Protein AF-A0A183EPU0-F1 (afdb_monomer_lite)

Radius of gyration: 20.33 Å; chains: 1; bounding box: 57×32×50 Å

Secondary structure (DSSP, 8-state):
--HHHHHHHHHHH-TTPPBPTTT--BGGG---SSTTSPPPPTHHHHHSEEEEEETTT-BEESS-SS-HHHHHHHHHHHEEE-TTSPEEETTT--EE-HHHHHHHHHHHHEEEEEES-TT-SBS----HHHHHHHHSSPPPTT---

pLDDT: mean 71.71, std 14.56, range [41.06, 93.44]

Organism: NCBI:txid637853

Structure (mmCIF, N/CA/C/O backbone):
data_AF-A0A183EPU0-F1
#
_entry.id   AF-A0A183EPU0-F1
#
loop_
_atom_site.group_PDB
_atom_site.id
_atom_site.type_symbol
_atom_site.label_atom_id
_atom_site.label_alt_id
_atom_site.label_comp_id
_atom_site.label_asym_id
_atom_site.label_entity_id
_atom_site.label_seq_id
_atom_site.pdbx_PDB_ins_code
_atom_site.Cartn_x
_atom_site.Cartn_y
_atom_site.Cartn_z
_atom_site.occupancy
_atom_site.B_iso_or_equiv
_atom_site.auth_seq_id
_atom_site.auth_comp_id
_atom_site.auth_asym_id
_atom_site.auth_atom_id
_atom_site.pdbx_PDB_model_num
ATOM 1 N N . MET A 1 1 ? 32.355 0.904 1.011 1.00 55.12 1 MET A N 1
ATOM 2 C CA . MET A 1 1 ? 32.757 0.767 -0.405 1.00 55.12 1 MET A CA 1
ATOM 3 C C . MET A 1 1 ? 31.865 1.698 -1.204 1.00 55.12 1 MET A C 1
ATOM 5 O O . MET A 1 1 ? 30.657 1.617 -1.042 1.00 55.12 1 MET A O 1
ATOM 9 N N . GLU A 1 2 ? 32.440 2.649 -1.933 1.00 70.50 2 GLU A N 1
ATOM 10 C CA . GLU A 1 2 ? 31.696 3.692 -2.651 1.00 70.50 2 GLU A CA 1
ATOM 11 C C . GLU A 1 2 ? 30.831 3.069 -3.765 1.00 70.50 2 GLU A C 1
ATOM 13 O O . GLU A 1 2 ? 31.291 2.154 -4.449 1.00 70.50 2 GLU A O 1
ATOM 18 N N . ALA A 1 3 ? 29.590 3.534 -3.949 1.00 61.56 3 ALA A N 1
ATOM 19 C CA . ALA A 1 3 ? 28.624 2.943 -4.890 1.00 61.56 3 ALA A CA 1
ATOM 20 C C . ALA A 1 3 ? 29.171 2.817 -6.327 1.00 61.56 3 ALA A C 1
ATOM 22 O O . ALA A 1 3 ? 28.891 1.841 -7.020 1.00 61.56 3 ALA A O 1
ATOM 23 N N . ARG A 1 4 ? 30.036 3.753 -6.737 1.00 74.44 4 ARG A N 1
ATOM 24 C CA . ARG A 1 4 ? 30.758 3.721 -8.016 1.00 74.44 4 ARG A CA 1
ATOM 25 C C . ARG A 1 4 ? 31.652 2.486 -8.173 1.00 74.44 4 ARG A C 1
ATOM 27 O O . ARG A 1 4 ? 31.650 1.862 -9.225 1.00 74.44 4 ARG A O 1
ATOM 34 N N . LEU A 1 5 ? 32.398 2.108 -7.134 1.00 78.62 5 LEU A N 1
ATOM 35 C CA . LEU A 1 5 ? 33.331 0.974 -7.193 1.00 78.62 5 LEU A CA 1
ATOM 36 C C . LEU A 1 5 ? 32.597 -0.368 -7.303 1.00 78.62 5 LEU A C 1
ATOM 38 O O . LEU A 1 5 ? 33.083 -1.281 -7.970 1.00 78.62 5 LEU A O 1
ATOM 42 N N . LEU A 1 6 ? 31.429 -0.474 -6.659 1.00 73.50 6 LEU A N 1
ATOM 43 C CA . LEU A 1 6 ? 30.524 -1.619 -6.790 1.00 73.50 6 LEU A CA 1
ATOM 44 C C . LEU A 1 6 ? 29.977 -1.713 -8.217 1.00 73.50 6 LEU A C 1
ATOM 46 O O . LEU A 1 6 ? 30.104 -2.759 -8.845 1.00 73.50 6 LEU A O 1
ATOM 50 N N . HIS A 1 7 ? 29.482 -0.600 -8.752 1.00 78.19 7 HIS A N 1
ATOM 51 C CA . HIS A 1 7 ? 28.992 -0.514 -10.125 1.00 78.19 7 HIS A CA 1
ATOM 52 C C . HIS A 1 7 ? 30.063 -0.898 -11.162 1.00 78.19 7 HIS A C 1
ATOM 54 O O . HIS A 1 7 ? 29.844 -1.752 -12.016 1.00 78.19 7 HIS A O 1
ATOM 60 N N . GLU A 1 8 ? 31.275 -0.348 -11.055 1.00 82.81 8 GLU A N 1
ATOM 61 C CA . GLU A 1 8 ? 32.383 -0.711 -11.948 1.00 82.81 8 GLU A CA 1
ATOM 62 C C . GLU A 1 8 ? 32.777 -2.189 -11.826 1.00 82.81 8 GLU A C 1
ATOM 64 O O . GLU A 1 8 ? 33.188 -2.811 -12.805 1.00 82.81 8 GLU A O 1
ATOM 69 N N . LYS A 1 9 ? 32.677 -2.770 -10.624 1.00 83.75 9 LYS A N 1
ATOM 70 C CA . LYS A 1 9 ? 32.938 -4.198 -10.416 1.00 83.75 9 LYS A CA 1
ATOM 71 C C . LYS A 1 9 ? 31.919 -5.059 -11.166 1.00 83.75 9 LYS A C 1
ATOM 73 O O . LYS A 1 9 ? 32.335 -6.044 -11.768 1.00 83.75 9 LYS A O 1
ATOM 78 N N . GLU A 1 10 ? 30.645 -4.670 -11.176 1.00 80.00 10 GLU A N 1
ATOM 79 C CA . GLU A 1 10 ? 29.583 -5.365 -11.918 1.00 80.00 10 GLU A CA 1
ATOM 80 C C . GLU A 1 10 ? 29.860 -5.363 -13.429 1.00 80.00 10 GLU A C 1
ATOM 82 O O . GLU A 1 10 ? 29.840 -6.423 -14.055 1.00 80.00 10 GLU A O 1
ATOM 87 N N . HIS A 1 11 ? 30.237 -4.215 -14.002 1.00 83.62 11 HIS A N 1
ATOM 88 C CA . HIS A 1 11 ? 30.609 -4.123 -15.421 1.00 83.62 11 HIS A CA 1
ATOM 89 C C . HIS A 1 11 ? 31.883 -4.889 -15.771 1.00 83.62 11 HIS A C 1
ATOM 91 O O . HIS A 1 11 ? 31.983 -5.463 -16.852 1.00 83.62 11 HIS A O 1
ATOM 97 N N . ARG A 1 12 ? 32.857 -4.950 -14.855 1.00 86.94 12 ARG A N 1
ATOM 98 C CA . ARG A 1 12 ? 34.041 -5.801 -15.046 1.00 86.94 12 ARG A CA 1
ATOM 99 C C . ARG A 1 12 ? 33.680 -7.286 -15.072 1.00 86.94 12 ARG A C 1
ATOM 101 O O . ARG A 1 12 ? 34.298 -8.030 -15.823 1.00 86.94 12 ARG A O 1
ATOM 108 N N . SER A 1 13 ? 32.708 -7.719 -14.265 1.00 84.44 13 SER A N 1
ATOM 109 C CA . SER A 1 13 ? 32.243 -9.114 -14.256 1.00 84.44 13 SER A CA 1
ATOM 110 C C . SER A 1 13 ? 31.290 -9.462 -15.402 1.00 84.44 13 SER A C 1
ATOM 112 O O . SER A 1 13 ? 31.203 -10.627 -15.774 1.00 84.44 13 SER A O 1
ATOM 114 N N . ALA A 1 14 ? 30.594 -8.471 -15.963 1.00 80.25 14 ALA A N 1
ATOM 115 C CA . ALA A 1 14 ? 29.654 -8.632 -17.065 1.00 80.25 14 ALA A CA 1
ATOM 116 C C . ALA A 1 14 ? 29.786 -7.440 -18.038 1.00 80.25 14 ALA A C 1
ATOM 118 O O . ALA A 1 14 ? 29.099 -6.433 -17.875 1.00 80.25 14 ALA A O 1
ATOM 119 N N . PRO A 1 15 ? 30.670 -7.521 -19.047 1.00 78.19 15 PRO A N 1
ATOM 120 C CA . PRO A 1 15 ? 30.934 -6.405 -19.962 1.00 78.19 15 PRO A CA 1
ATOM 121 C C . PRO A 1 15 ? 29.718 -5.979 -20.799 1.00 78.19 15 PRO A C 1
ATOM 123 O O . PRO A 1 15 ? 29.559 -4.796 -21.085 1.00 78.19 15 PRO A O 1
ATOM 126 N N . ASP A 1 16 ? 28.827 -6.920 -21.126 1.00 80.69 16 ASP A N 1
ATOM 127 C CA . ASP A 1 16 ? 27.610 -6.675 -21.921 1.00 80.69 16 ASP A CA 1
ATOM 128 C C . ASP A 1 16 ? 26.428 -6.145 -21.087 1.00 80.69 16 ASP A C 1
ATOM 130 O O . ASP A 1 16 ? 25.307 -5.973 -21.576 1.00 80.69 16 ASP A O 1
ATOM 134 N N . LEU A 1 17 ? 26.655 -5.905 -19.795 1.00 75.81 17 LEU A N 1
ATOM 135 C CA . LEU A 1 17 ? 25.647 -5.415 -18.870 1.00 75.81 17 LEU A CA 1
ATOM 136 C C . LEU A 1 17 ? 25.196 -4.009 -19.269 1.00 75.81 17 LEU A C 1
ATOM 138 O O . LEU A 1 17 ? 25.976 -3.059 -19.257 1.00 75.81 17 LEU A O 1
ATOM 142 N N . GLN A 1 18 ? 23.911 -3.854 -19.577 1.00 76.44 18 GLN A N 1
ATOM 143 C CA . GLN A 1 18 ? 23.335 -2.545 -19.869 1.00 76.44 18 GLN A CA 1
ATOM 144 C C . GLN A 1 18 ? 22.922 -1.827 -18.580 1.00 76.44 18 GLN A C 1
ATOM 146 O O . GLN A 1 18 ? 22.224 -2.393 -17.730 1.00 76.44 18 GLN A O 1
ATOM 151 N N . CYS A 1 19 ? 23.304 -0.556 -18.465 1.00 79.31 19 CYS A N 1
ATOM 152 C CA . CYS A 1 19 ? 22.793 0.342 -17.433 1.00 79.31 19 CYS A CA 1
ATOM 153 C C . CYS A 1 19 ? 21.399 0.850 -17.793 1.00 79.31 19 CYS A C 1
ATOM 155 O O . CYS A 1 19 ? 21.067 1.053 -18.963 1.00 79.31 19 CYS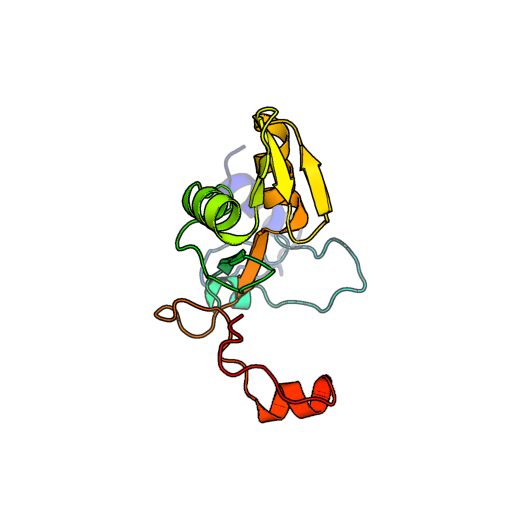 A O 1
ATOM 157 N N . CYS A 1 20 ? 20.600 1.154 -16.777 1.00 75.88 20 CYS A N 1
ATOM 158 C CA . CYS A 1 20 ? 19.437 2.001 -16.960 1.00 75.88 20 CYS A CA 1
ATOM 159 C C . CYS A 1 20 ? 19.883 3.399 -17.405 1.00 75.88 20 CYS A C 1
ATOM 161 O O . CYS A 1 20 ? 20.614 4.077 -16.686 1.00 75.88 20 CYS A O 1
ATOM 163 N N . TYR A 1 21 ? 19.375 3.869 -18.542 1.00 69.44 21 TYR A N 1
ATOM 164 C CA . TYR A 1 21 ? 19.666 5.215 -19.039 1.00 69.44 21 TYR A CA 1
ATOM 165 C C . TYR A 1 21 ? 19.167 6.337 -18.103 1.00 69.44 21 TYR A C 1
ATOM 167 O O . TYR A 1 21 ? 19.687 7.445 -18.133 1.00 69.44 21 TYR A O 1
ATOM 175 N N . ILE A 1 22 ? 18.167 6.059 -17.256 1.00 67.00 22 ILE A N 1
ATOM 176 C CA . ILE A 1 22 ? 17.536 7.062 -16.382 1.00 67.00 22 ILE A CA 1
ATOM 177 C C . ILE A 1 22 ? 18.316 7.261 -15.077 1.00 67.00 22 ILE A C 1
ATOM 179 O O . ILE A 1 22 ? 18.452 8.390 -14.617 1.00 67.00 22 ILE A O 1
ATOM 183 N N . CYS A 1 23 ? 18.817 6.187 -14.460 1.00 72.50 23 CYS A N 1
ATOM 184 C CA . CYS A 1 23 ? 19.441 6.268 -13.132 1.00 72.50 23 CYS A CA 1
ATOM 185 C C . CYS A 1 23 ? 20.831 5.633 -13.028 1.00 72.50 23 CYS A C 1
ATOM 187 O O . CYS A 1 23 ? 21.415 5.633 -11.947 1.00 72.50 23 CYS A O 1
ATOM 189 N N . GLY A 1 24 ? 21.366 5.090 -14.123 1.00 71.88 24 GLY A N 1
ATOM 190 C CA . GLY A 1 24 ? 22.715 4.528 -14.172 1.00 71.88 24 GLY A CA 1
ATOM 191 C C . GLY A 1 24 ? 22.901 3.222 -13.397 1.00 71.88 24 GLY A C 1
ATOM 192 O O . GLY A 1 24 ? 24.005 2.687 -13.390 1.00 71.88 24 GLY A O 1
ATOM 193 N N . THR A 1 25 ? 21.860 2.675 -12.762 1.00 73.75 25 THR A N 1
ATOM 194 C CA . THR A 1 25 ? 21.954 1.371 -12.096 1.00 73.75 25 THR A CA 1
ATOM 195 C C . THR A 1 25 ? 22.017 0.248 -13.122 1.00 73.75 25 THR A C 1
ATOM 197 O O . THR A 1 25 ? 21.438 0.327 -14.211 1.00 73.75 25 THR A O 1
ATOM 200 N N . THR A 1 26 ? 22.721 -0.825 -12.781 1.00 70.94 26 THR A N 1
ATOM 201 C CA . THR A 1 26 ? 22.723 -2.035 -13.601 1.00 70.94 26 THR A CA 1
ATOM 202 C C . THR A 1 26 ? 21.391 -2.769 -13.433 1.00 70.94 26 THR A C 1
ATOM 204 O O . THR A 1 26 ? 20.742 -2.686 -12.384 1.00 70.94 26 THR A O 1
ATOM 207 N N . ARG A 1 27 ? 20.958 -3.502 -14.468 1.00 61.38 27 ARG A N 1
ATOM 208 C CA . ARG A 1 27 ? 19.663 -4.220 -14.482 1.00 61.38 27 ARG A CA 1
ATOM 209 C C . ARG A 1 27 ? 19.468 -5.226 -13.331 1.00 61.38 27 ARG A C 1
ATOM 211 O O . ARG A 1 27 ? 18.343 -5.653 -13.107 1.00 61.38 27 ARG A O 1
ATOM 218 N N . TRP A 1 28 ? 20.524 -5.583 -12.598 1.00 57.41 28 TRP A N 1
ATOM 219 C CA . TRP A 1 28 ? 20.526 -6.648 -11.588 1.00 57.41 28 TRP A CA 1
ATOM 220 C C . TRP A 1 28 ? 20.208 -6.188 -10.165 1.00 57.41 28 TRP A C 1
ATOM 222 O O . TRP A 1 28 ? 20.014 -7.026 -9.291 1.00 57.41 28 TRP A O 1
ATOM 232 N N . TRP A 1 29 ? 20.081 -4.882 -9.918 1.00 53.31 29 TRP A N 1
ATOM 233 C CA . TRP A 1 29 ? 19.722 -4.374 -8.584 1.00 53.31 29 TRP A CA 1
ATOM 234 C C . TRP A 1 29 ? 18.285 -4.706 -8.151 1.00 53.31 29 TRP A C 1
ATOM 236 O O . TRP A 1 29 ? 17.923 -4.485 -6.997 1.00 53.31 29 TRP A O 1
ATOM 246 N N . PHE A 1 30 ? 17.479 -5.262 -9.056 1.00 51.72 30 PHE A N 1
ATOM 247 C CA . PHE A 1 30 ? 16.155 -5.795 -8.766 1.00 51.72 30 PHE A CA 1
ATOM 248 C C . PHE A 1 30 ? 16.058 -7.215 -9.321 1.00 51.72 30 PHE A C 1
ATOM 250 O O . PHE A 1 30 ? 15.549 -7.433 -10.417 1.00 51.72 30 PHE A O 1
ATOM 257 N N . GLN A 1 31 ? 16.562 -8.191 -8.570 1.00 48.50 31 GLN A N 1
ATOM 258 C CA . GLN A 1 31 ? 16.149 -9.575 -8.772 1.00 48.50 31 GLN A CA 1
ATOM 259 C C . GLN A 1 31 ? 14.809 -9.778 -8.069 1.00 48.50 31 GLN A C 1
ATOM 261 O O . GLN A 1 31 ? 14.655 -9.441 -6.892 1.00 48.50 31 GLN A O 1
ATOM 266 N N . ALA A 1 32 ? 13.828 -10.305 -8.801 1.00 45.38 32 ALA A N 1
ATOM 267 C CA . ALA A 1 32 ? 12.628 -10.822 -8.171 1.00 45.38 32 ALA A CA 1
ATOM 268 C C . ALA A 1 32 ? 13.056 -11.928 -7.185 1.00 45.38 32 ALA A C 1
ATOM 270 O O . ALA A 1 32 ? 13.894 -12.756 -7.542 1.00 45.38 32 ALA A O 1
ATOM 271 N N . PRO A 1 33 ? 12.531 -11.954 -5.948 1.00 45.94 33 PRO A N 1
ATOM 272 C CA . PRO A 1 33 ? 12.954 -12.921 -4.932 1.00 45.94 33 PRO A CA 1
ATOM 273 C C . PRO A 1 33 ? 12.600 -14.380 -5.275 1.00 45.94 33 PRO A C 1
ATOM 275 O O . PRO A 1 33 ? 12.994 -15.280 -4.541 1.00 45.94 33 PRO A O 1
ATOM 278 N N . ALA A 1 34 ? 11.864 -14.617 -6.364 1.00 53.59 34 ALA A N 1
ATOM 279 C CA . ALA A 1 34 ? 11.490 -15.934 -6.857 1.00 53.59 34 ALA A CA 1
ATOM 280 C C . ALA A 1 34 ? 11.542 -15.965 -8.393 1.00 53.59 34 ALA A C 1
ATOM 282 O O . ALA A 1 34 ? 11.188 -14.979 -9.044 1.00 53.59 34 ALA A O 1
ATOM 283 N N . GLU A 1 35 ? 11.952 -17.107 -8.949 1.00 54.66 35 GLU A N 1
ATOM 284 C CA . GLU A 1 35 ? 12.071 -17.352 -10.397 1.00 54.66 35 GLU A CA 1
ATOM 285 C C . GLU A 1 35 ? 10.708 -17.356 -11.118 1.00 54.66 35 GLU A C 1
ATOM 287 O O . GLU A 1 35 ? 10.645 -17.091 -12.315 1.00 54.66 35 GLU A O 1
ATOM 292 N N . ASP A 1 36 ? 9.613 -17.554 -10.377 1.00 56.28 36 ASP A N 1
ATOM 293 C CA . ASP A 1 36 ? 8.251 -17.679 -10.919 1.00 56.28 36 ASP A CA 1
ATOM 294 C C . ASP A 1 36 ? 7.493 -16.344 -11.028 1.00 56.28 36 ASP A C 1
ATOM 296 O O . ASP A 1 36 ? 6.307 -16.309 -11.370 1.00 56.28 36 ASP A O 1
ATOM 300 N N . LEU A 1 37 ? 8.136 -15.223 -10.692 1.00 51.03 37 LEU A N 1
ATOM 301 C CA . LEU A 1 37 ? 7.504 -13.908 -10.772 1.00 51.03 37 LEU A CA 1
ATOM 302 C C . LEU A 1 37 ? 7.657 -13.315 -12.180 1.00 51.03 37 LEU A C 1
ATOM 304 O O . LEU A 1 37 ? 8.721 -13.434 -12.790 1.00 51.03 37 LEU A O 1
ATOM 308 N N . PRO A 1 38 ? 6.623 -12.629 -12.706 1.00 54.12 38 PRO A N 1
ATOM 309 C CA . PRO A 1 38 ? 6.715 -11.988 -14.009 1.00 54.12 38 PRO A CA 1
ATOM 310 C C . PRO A 1 38 ? 7.865 -10.978 -14.018 1.00 54.12 38 PRO A C 1
ATOM 312 O O . PRO A 1 38 ? 7.988 -10.149 -13.114 1.00 54.12 38 PRO A O 1
ATOM 315 N N . TYR A 1 39 ? 8.700 -11.043 -15.055 1.00 59.09 39 TYR A N 1
ATOM 316 C CA . TYR A 1 39 ? 9.776 -10.082 -15.269 1.00 59.09 39 TYR A CA 1
ATOM 317 C C . TYR A 1 39 ? 9.205 -8.661 -15.371 1.00 59.09 39 TYR A C 1
ATOM 319 O O . TYR A 1 39 ? 8.387 -8.371 -16.245 1.00 59.09 39 TYR A O 1
ATOM 327 N N . ILE A 1 40 ? 9.649 -7.768 -14.484 1.00 57.03 40 ILE A N 1
ATOM 328 C CA . ILE A 1 40 ? 9.314 -6.342 -14.523 1.00 57.03 40 ILE A CA 1
ATOM 329 C C . ILE A 1 40 ? 10.526 -5.590 -15.069 1.00 57.03 40 ILE A C 1
ATOM 331 O O . ILE A 1 40 ? 11.588 -5.581 -14.446 1.00 57.03 40 ILE A O 1
ATOM 335 N N . ASP A 1 41 ? 10.361 -4.927 -16.216 1.00 65.81 41 ASP A N 1
ATOM 336 C CA . ASP A 1 41 ? 11.408 -4.063 -16.764 1.00 65.81 41 ASP A CA 1
ATOM 337 C C . ASP A 1 41 ? 11.720 -2.910 -15.794 1.00 65.81 41 ASP A C 1
ATOM 339 O O . ASP A 1 41 ? 10.828 -2.217 -15.300 1.00 65.81 41 ASP A O 1
ATOM 343 N N . HIS A 1 42 ? 13.005 -2.682 -15.522 1.00 70.19 42 HIS A N 1
ATOM 344 C CA . HIS A 1 42 ? 13.461 -1.667 -14.572 1.00 70.19 42 HIS A CA 1
ATOM 345 C C . HIS A 1 42 ? 12.984 -0.245 -14.933 1.00 70.19 42 HIS A C 1
ATOM 347 O O . HIS A 1 42 ? 12.767 0.574 -14.038 1.00 70.19 42 HIS A O 1
ATOM 353 N N . SER A 1 43 ? 12.770 0.066 -16.218 1.00 65.12 43 SER A N 1
ATOM 354 C CA . SER A 1 43 ? 12.223 1.363 -16.646 1.00 65.12 43 SER A CA 1
ATOM 355 C C . SER A 1 43 ? 10.843 1.653 -16.051 1.00 65.12 43 SER A C 1
ATOM 357 O O . SER A 1 43 ? 10.513 2.820 -15.833 1.00 65.12 43 SER A O 1
ATOM 359 N N . TYR A 1 44 ? 10.075 0.622 -15.680 1.00 64.50 44 TYR A N 1
ATOM 360 C CA . TYR A 1 44 ? 8.795 0.783 -14.997 1.00 64.50 44 TYR A CA 1
ATOM 361 C C . TYR A 1 44 ? 8.924 1.403 -13.607 1.00 64.50 44 TYR A C 1
ATOM 363 O O . TYR A 1 44 ? 8.025 2.126 -13.193 1.00 64.50 44 TYR A O 1
ATOM 371 N N . ILE A 1 45 ? 10.052 1.229 -12.917 1.00 65.56 45 ILE A N 1
ATOM 372 C CA . ILE A 1 45 ? 10.313 1.902 -11.633 1.00 65.56 45 ILE A CA 1
ATOM 373 C C . ILE A 1 45 ? 10.403 3.425 -11.820 1.00 65.56 45 ILE A C 1
ATOM 375 O O . ILE A 1 45 ? 10.034 4.186 -10.929 1.00 65.56 45 ILE A O 1
ATOM 379 N N . HIS A 1 46 ? 10.870 3.875 -12.988 1.00 65.50 46 HIS A N 1
ATOM 380 C CA . HIS A 1 46 ? 10.969 5.299 -13.324 1.00 65.50 46 HIS A CA 1
ATOM 381 C C . HIS A 1 46 ? 9.682 5.844 -13.937 1.00 65.50 46 HIS A C 1
ATOM 383 O O . HIS A 1 46 ? 9.313 6.993 -13.691 1.00 65.50 46 HIS A O 1
ATOM 389 N N . ALA A 1 47 ? 8.992 5.028 -14.737 1.00 62.81 47 ALA A N 1
ATOM 390 C CA . ALA A 1 47 ? 7.725 5.400 -15.355 1.00 62.81 47 ALA A CA 1
ATOM 391 C C . ALA A 1 47 ? 6.595 5.502 -14.319 1.00 62.81 47 ALA A C 1
ATOM 393 O O . ALA A 1 47 ? 5.731 6.379 -14.415 1.00 62.81 47 ALA A O 1
ATOM 394 N N . PHE A 1 48 ? 6.613 4.634 -13.308 1.00 61.88 48 PHE A N 1
ATOM 395 C CA . PHE A 1 48 ? 5.587 4.564 -12.286 1.00 61.88 48 PHE A CA 1
ATOM 396 C C . PHE A 1 48 ? 6.042 5.202 -10.988 1.00 61.88 48 PHE A C 1
ATOM 398 O O . PHE A 1 48 ? 7.086 4.887 -10.430 1.00 61.88 48 PHE A O 1
ATOM 405 N N . GLN A 1 49 ? 5.201 6.080 -10.453 1.00 63.59 49 GLN A N 1
ATOM 406 C CA . GLN A 1 49 ? 5.412 6.561 -9.103 1.00 63.59 49 GLN A CA 1
ATOM 407 C C . GLN A 1 49 ? 4.812 5.545 -8.128 1.00 63.59 49 GLN A C 1
ATOM 409 O O . GLN A 1 49 ? 3.628 5.206 -8.216 1.00 63.59 49 GLN A O 1
ATOM 414 N N . LEU A 1 50 ? 5.659 5.048 -7.229 1.00 67.88 50 LEU A N 1
ATOM 415 C CA . LEU A 1 50 ? 5.262 4.179 -6.130 1.00 67.88 50 LEU A CA 1
ATOM 416 C C . LEU A 1 50 ? 4.635 5.021 -5.020 1.00 67.88 50 LEU A C 1
ATOM 418 O O . LEU A 1 50 ? 5.198 6.037 -4.607 1.00 67.88 50 LEU A O 1
ATOM 422 N N . PHE A 1 51 ? 3.490 4.574 -4.522 1.00 71.00 51 PHE A N 1
ATOM 423 C CA . PHE A 1 51 ? 2.786 5.184 -3.404 1.00 71.00 51 PHE A CA 1
ATOM 424 C C . PHE A 1 51 ? 2.585 4.149 -2.312 1.00 71.00 51 PHE A C 1
ATOM 426 O O . PHE A 1 51 ? 2.309 2.984 -2.592 1.00 71.00 51 PHE A O 1
ATOM 433 N N . ALA A 1 52 ? 2.698 4.589 -1.065 1.00 77.12 52 ALA A N 1
ATOM 434 C CA . ALA A 1 52 ? 2.159 3.828 0.043 1.00 77.12 52 ALA A CA 1
ATOM 435 C C . ALA A 1 52 ? 0.632 4.000 0.038 1.00 77.12 52 ALA A C 1
ATOM 437 O O . ALA A 1 52 ? 0.114 5.106 -0.133 1.00 77.12 52 ALA A O 1
ATOM 438 N N . LEU A 1 53 ? -0.078 2.889 0.172 1.00 81.69 53 LEU A N 1
ATOM 439 C CA . LEU A 1 53 ? -1.523 2.797 0.057 1.00 81.69 53 LEU A CA 1
ATOM 440 C C . LEU A 1 53 ? -2.086 2.120 1.299 1.00 81.69 53 LEU A C 1
ATOM 442 O O . LEU A 1 53 ? -1.525 1.135 1.786 1.00 81.69 53 LEU A O 1
ATOM 446 N N . CYS A 1 54 ? -3.235 2.601 1.763 1.00 84.94 54 CYS A N 1
ATOM 447 C CA . CYS A 1 54 ? -4.071 1.792 2.636 1.00 84.94 54 CYS A CA 1
ATOM 448 C C . CYS A 1 54 ? -4.682 0.661 1.810 1.00 84.94 54 CYS A C 1
ATOM 450 O O . CYS A 1 54 ? -5.430 0.936 0.880 1.00 84.94 54 CYS A O 1
ATOM 452 N N . ARG A 1 55 ? -4.394 -0.601 2.138 1.00 82.56 55 ARG A N 1
ATOM 453 C CA . ARG A 1 55 ? -4.951 -1.761 1.423 1.00 82.56 55 ARG A CA 1
ATOM 454 C C . ARG A 1 55 ? -6.482 -1.744 1.363 1.00 82.56 55 ARG A C 1
ATOM 456 O O . ARG A 1 55 ? -7.055 -2.197 0.382 1.00 82.56 55 ARG A O 1
ATOM 463 N N . GLU A 1 56 ? -7.116 -1.209 2.402 1.00 84.88 56 GLU A N 1
ATOM 464 C CA . GLU A 1 56 ? -8.552 -1.390 2.630 1.00 84.88 56 GLU A CA 1
ATOM 465 C C . GLU A 1 56 ? -9.420 -0.332 1.947 1.00 84.88 56 GLU A C 1
ATOM 467 O O . GLU A 1 56 ? -10.536 -0.624 1.534 1.00 84.88 56 GLU A O 1
ATOM 472 N N . CYS A 1 57 ? -8.923 0.900 1.812 1.00 78.94 57 CYS A N 1
ATOM 473 C CA . CYS A 1 57 ? -9.649 1.988 1.140 1.00 78.94 57 CYS A CA 1
ATOM 474 C C . CYS A 1 57 ? -8.851 2.653 0.010 1.00 78.94 57 CYS A C 1
ATOM 476 O O . CYS A 1 57 ? -9.250 3.702 -0.491 1.00 78.94 57 CYS A O 1
ATOM 478 N N . GLY A 1 58 ? -7.675 2.101 -0.310 1.00 76.44 58 GLY A N 1
ATOM 479 C CA . GLY A 1 58 ? -6.740 2.520 -1.361 1.00 76.44 58 GLY A CA 1
ATOM 480 C C . GLY A 1 58 ? -6.275 3.982 -1.333 1.00 76.44 58 GLY A C 1
ATOM 481 O O . GLY A 1 58 ? -5.617 4.458 -2.268 1.00 76.44 58 GLY A O 1
ATOM 482 N N . LEU A 1 59 ? -6.518 4.683 -0.216 1.00 83.50 59 LEU A N 1
ATOM 483 C CA . LEU A 1 59 ? -5.990 6.019 0.029 1.00 83.50 59 LEU A CA 1
ATOM 484 C C . LEU A 1 59 ? -4.477 6.035 -0.200 1.00 83.50 59 LEU A C 1
ATOM 486 O O . LEU A 1 59 ? -3.728 5.315 0.467 1.00 83.50 59 LEU A O 1
ATOM 490 N N . CYS A 1 60 ? -4.036 6.905 -1.106 1.00 80.12 60 CYS A N 1
ATOM 491 C CA . CYS A 1 60 ? -2.626 7.129 -1.373 1.00 80.12 60 CYS A CA 1
ATOM 492 C C . CYS A 1 60 ? -2.055 8.109 -0.353 1.00 80.12 60 CYS A C 1
ATOM 494 O O . CYS A 1 60 ? -2.484 9.265 -0.299 1.00 80.12 60 CYS A O 1
ATOM 496 N N . VAL A 1 61 ? -1.044 7.688 0.406 1.00 77.56 61 VAL A N 1
ATOM 497 C CA . VAL A 1 61 ? -0.275 8.615 1.237 1.00 77.56 61 VAL A CA 1
ATOM 498 C C . VAL A 1 61 ? 0.898 9.196 0.437 1.00 77.56 61 VAL A C 1
ATOM 500 O O . VAL A 1 61 ? 1.576 8.469 -0.292 1.00 77.56 61 VAL A O 1
ATOM 503 N N . PRO A 1 62 ? 1.137 10.514 0.537 1.00 64.88 62 PRO A N 1
ATOM 504 C CA . PRO A 1 62 ? 2.063 11.226 -0.343 1.00 64.88 62 PRO A CA 1
ATOM 505 C C . PRO A 1 62 ? 3.549 10.914 -0.107 1.00 64.88 62 PRO A C 1
ATOM 507 O O . PRO A 1 62 ? 4.358 11.301 -0.945 1.00 64.88 62 PRO A O 1
ATOM 510 N N . ASP A 1 63 ? 3.918 10.215 0.976 1.00 61.12 63 ASP A N 1
ATOM 511 C CA . ASP A 1 63 ? 5.322 10.037 1.376 1.00 61.12 63 ASP A CA 1
ATOM 512 C C . ASP A 1 63 ? 5.696 8.592 1.765 1.00 61.12 63 ASP A C 1
ATOM 514 O O . ASP A 1 63 ? 4.851 7.829 2.250 1.00 61.12 63 ASP A O 1
ATOM 518 N N . ARG A 1 64 ? 6.961 8.214 1.526 1.00 57.28 64 ARG A N 1
ATOM 519 C CA . ARG A 1 64 ? 7.471 6.824 1.545 1.00 57.28 64 ARG A CA 1
ATOM 520 C C . ARG A 1 64 ? 7.277 6.097 2.888 1.00 57.28 64 ARG A C 1
ATOM 522 O O . ARG A 1 64 ? 7.671 6.612 3.924 1.00 57.28 64 ARG A O 1
ATOM 529 N N . ILE A 1 65 ? 6.797 4.845 2.797 1.00 54.50 65 ILE A N 1
ATOM 530 C CA . ILE A 1 65 ? 7.007 3.595 3.590 1.00 54.50 65 ILE A CA 1
ATOM 531 C C . ILE A 1 65 ? 6.945 3.644 5.140 1.00 54.50 65 ILE A C 1
ATOM 533 O O . ILE A 1 65 ? 6.463 2.691 5.743 1.00 54.50 65 ILE A O 1
ATOM 537 N N . LYS A 1 66 ? 7.349 4.722 5.814 1.00 58.25 66 LYS A N 1
ATOM 538 C CA . LYS A 1 66 ? 7.236 4.919 7.271 1.00 58.25 66 LYS A CA 1
ATOM 539 C C . LYS A 1 66 ? 6.450 6.194 7.547 1.00 58.25 66 LYS A C 1
ATOM 541 O O . LYS A 1 66 ? 6.994 7.178 8.038 1.00 58.25 66 LYS A O 1
ATOM 546 N N . ASN A 1 67 ? 5.193 6.219 7.115 1.00 68.81 67 ASN A N 1
ATOM 547 C CA . ASN A 1 67 ? 4.460 7.472 7.049 1.00 68.81 67 ASN A CA 1
ATOM 548 C C . ASN A 1 67 ? 3.532 7.663 8.267 1.00 68.81 67 ASN A C 1
ATOM 550 O O . ASN A 1 67 ? 2.551 6.920 8.388 1.00 68.81 67 ASN A O 1
ATOM 554 N N . PRO A 1 68 ? 3.761 8.676 9.126 1.00 81.06 68 PRO A N 1
ATOM 555 C CA . PRO A 1 68 ? 2.821 9.034 10.188 1.00 81.06 68 PRO A CA 1
ATOM 556 C C . PRO A 1 68 ? 1.427 9.382 9.643 1.00 81.06 68 PRO A C 1
ATOM 558 O O . PRO A 1 68 ? 0.431 9.156 10.327 1.00 81.06 68 PRO A O 1
ATOM 561 N N . HIS A 1 69 ? 1.316 9.844 8.392 1.00 84.25 69 HIS A N 1
ATOM 562 C CA . HIS A 1 69 ? 0.025 10.068 7.739 1.00 84.25 69 HIS A CA 1
ATOM 563 C C . HIS A 1 69 ? -0.758 8.772 7.511 1.00 84.25 69 HIS A C 1
ATOM 565 O O . HIS A 1 69 ? -1.980 8.780 7.655 1.00 84.25 69 HIS A O 1
ATOM 571 N N . PHE A 1 70 ? -0.084 7.659 7.191 1.00 87.44 70 PHE A N 1
ATOM 572 C CA . PHE A 1 70 ? -0.760 6.366 7.058 1.00 87.44 70 PHE A CA 1
ATOM 573 C C . PHE A 1 70 ? -1.263 5.884 8.414 1.00 87.44 70 PHE A C 1
ATOM 575 O O . PHE A 1 70 ? -2.436 5.549 8.533 1.00 87.44 70 PHE A O 1
ATOM 582 N N . LEU A 1 71 ? -0.409 5.910 9.441 1.00 88.38 71 LEU A N 1
ATOM 583 C CA . LEU A 1 71 ? -0.795 5.498 10.791 1.00 88.38 71 LEU A CA 1
ATOM 584 C C . LEU A 1 71 ? -1.963 6.334 11.318 1.00 88.38 71 LEU A C 1
ATOM 586 O O . LEU A 1 71 ? -2.951 5.778 11.788 1.00 88.38 71 LEU A O 1
ATOM 590 N N . GLN A 1 72 ? -1.908 7.656 11.144 1.00 89.06 72 GLN A N 1
ATOM 591 C CA . GLN A 1 72 ? -2.996 8.550 11.528 1.00 89.06 72 GLN A CA 1
ATOM 592 C C . GLN A 1 72 ? -4.296 8.232 10.777 1.00 89.06 72 GLN A C 1
ATOM 594 O O . GLN A 1 72 ? -5.375 8.238 11.372 1.00 89.06 72 GLN A O 1
ATOM 599 N N . HIS A 1 73 ? -4.215 7.980 9.469 1.00 90.19 73 HIS A N 1
ATOM 600 C CA . HIS A 1 73 ? -5.369 7.565 8.679 1.00 90.19 73 HIS A CA 1
ATOM 601 C C . HIS A 1 73 ? -5.940 6.236 9.191 1.00 90.19 73 HIS A C 1
ATOM 603 O O . HIS A 1 73 ? -7.140 6.150 9.461 1.00 90.19 73 HIS A O 1
ATOM 609 N N . PHE A 1 74 ? -5.083 5.228 9.358 1.00 90.62 74 PHE A N 1
ATOM 610 C CA . PHE A 1 74 ? -5.481 3.877 9.723 1.00 90.62 74 PHE A CA 1
ATOM 611 C C . PHE A 1 74 ? -6.095 3.840 11.124 1.00 90.62 74 PHE A C 1
ATOM 613 O O . PHE A 1 74 ? -7.183 3.298 11.296 1.00 90.62 74 PHE A O 1
ATOM 620 N N . GLN A 1 75 ? -5.487 4.522 12.097 1.00 89.69 75 GLN A N 1
ATOM 621 C CA . GLN A 1 75 ? -6.031 4.659 13.450 1.00 89.69 75 GLN A CA 1
ATOM 622 C C . GLN A 1 75 ? -7.411 5.330 13.462 1.00 89.69 75 GLN A C 1
ATOM 624 O O . GLN A 1 75 ? -8.290 4.904 14.202 1.00 89.69 75 GLN A O 1
ATOM 629 N N . LYS A 1 76 ? -7.627 6.360 12.632 1.00 91.06 76 LYS A N 1
ATOM 630 C CA . LYS A 1 76 ? -8.908 7.087 12.571 1.00 91.06 76 LYS A CA 1
ATOM 631 C C . LYS A 1 76 ? -10.022 6.324 11.857 1.00 91.06 76 LYS A C 1
ATOM 633 O O . LYS A 1 76 ? -11.190 6.588 12.128 1.00 91.06 76 LYS A O 1
ATOM 638 N N . ARG A 1 77 ? -9.688 5.481 10.877 1.00 91.12 77 ARG A N 1
ATOM 639 C CA . ARG A 1 77 ? -10.671 4.867 9.963 1.00 91.12 77 ARG A CA 1
ATOM 640 C C . ARG A 1 77 ? -10.872 3.375 10.175 1.00 91.12 77 ARG A C 1
ATOM 642 O O . ARG A 1 77 ? -11.960 2.879 9.914 1.00 91.12 77 ARG A O 1
ATOM 649 N N . HIS A 1 78 ? -9.835 2.679 10.616 1.00 92.75 78 HIS A N 1
ATOM 650 C CA . HIS A 1 78 ? -9.778 1.220 10.638 1.00 92.75 78 HIS A CA 1
ATOM 651 C C . HIS A 1 78 ? -9.422 0.669 12.021 1.00 92.75 78 HIS A C 1
ATOM 653 O O . HIS A 1 78 ? -9.307 -0.546 12.183 1.00 92.75 78 HIS A O 1
ATOM 659 N N . MET A 1 79 ? -9.278 1.533 13.029 1.00 91.19 79 MET A N 1
ATOM 660 C CA . MET A 1 79 ? -9.055 1.116 14.407 1.00 91.19 79 MET A CA 1
ATOM 661 C C . MET A 1 79 ? -10.024 1.782 15.375 1.00 91.19 79 MET A C 1
ATOM 663 O O . MET A 1 79 ? -10.571 2.851 15.117 1.00 91.19 79 MET A O 1
ATOM 667 N N . GLN A 1 80 ? -10.193 1.137 16.523 1.00 93.19 80 GLN A N 1
ATOM 668 C CA . GLN A 1 80 ? -10.986 1.639 17.631 1.00 93.19 80 GLN A CA 1
ATOM 669 C C . GLN A 1 80 ? -10.214 1.461 18.938 1.00 93.19 80 GLN A C 1
ATOM 671 O O . GLN A 1 80 ? -9.732 0.369 19.238 1.00 93.19 80 GLN A O 1
ATOM 676 N N . CYS A 1 81 ? -10.115 2.529 19.729 1.00 89.06 81 CYS A N 1
ATOM 677 C CA . CYS A 1 81 ? -9.613 2.437 21.095 1.00 89.06 81 CYS A CA 1
ATOM 678 C C . CYS A 1 81 ? -10.723 1.885 21.999 1.00 89.06 81 CYS A C 1
ATOM 680 O O . CYS A 1 81 ? -11.853 2.375 21.995 1.00 89.06 81 CYS A O 1
ATOM 682 N N . THR A 1 82 ? -10.404 0.829 22.734 1.00 83.44 82 THR A N 1
ATOM 683 C CA . THR A 1 82 ? -11.292 0.183 23.703 1.00 83.44 82 THR A CA 1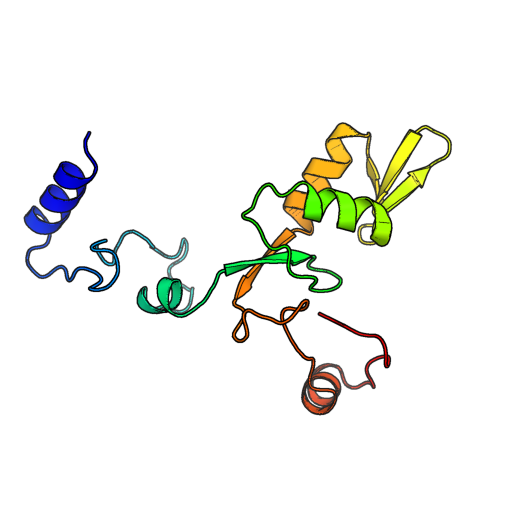
ATOM 684 C C . THR A 1 82 ? -11.213 0.884 25.059 1.00 83.44 82 THR A C 1
ATOM 686 O O . THR A 1 82 ? -10.299 1.665 25.323 1.00 83.44 82 THR A O 1
ATOM 689 N N . VAL A 1 83 ? -12.158 0.567 25.945 1.00 81.19 83 VAL A N 1
ATOM 690 C CA . VAL A 1 83 ? -12.248 1.149 27.297 1.00 81.19 83 VAL A CA 1
ATOM 691 C C . VAL A 1 83 ? -10.995 0.867 28.143 1.00 81.19 83 VAL A C 1
ATOM 693 O O . VAL A 1 83 ? -10.640 1.658 29.005 1.00 81.19 83 VAL A O 1
ATOM 696 N N . GLU A 1 84 ? -10.280 -0.222 27.855 1.00 84.44 84 GLU A N 1
ATOM 697 C CA . GLU A 1 84 ? -9.055 -0.641 28.554 1.00 84.44 84 GLU A CA 1
ATOM 698 C C . GLU A 1 84 ? -7.765 -0.058 27.941 1.00 84.44 84 GLU A C 1
ATOM 700 O O . GLU A 1 84 ? -6.683 -0.607 28.138 1.00 84.44 84 GLU A O 1
ATOM 705 N N . HIS A 1 85 ? -7.857 1.007 27.137 1.00 82.75 85 HIS A N 1
ATOM 706 C CA . HIS A 1 85 ? -6.725 1.602 26.406 1.00 82.75 85 HIS A CA 1
ATOM 707 C C . HIS A 1 85 ? -6.010 0.653 25.425 1.00 82.75 85 HIS A C 1
ATOM 709 O O . HIS A 1 85 ? -4.878 0.907 25.005 1.00 82.75 85 HIS A O 1
ATOM 715 N N . LYS A 1 86 ? -6.675 -0.432 25.017 1.00 88.25 86 LYS A N 1
ATOM 716 C CA . LYS A 1 86 ? -6.213 -1.327 23.946 1.00 88.25 86 LYS A CA 1
ATOM 717 C C . LYS A 1 86 ? -6.789 -0.885 22.610 1.00 88.25 86 LYS A C 1
ATOM 719 O O . LYS A 1 86 ? -7.899 -0.357 22.562 1.00 88.25 86 LYS A O 1
ATOM 724 N N . TRP A 1 87 ? -6.086 -1.160 21.524 1.00 90.81 87 TRP A N 1
ATOM 725 C CA . TRP A 1 87 ? -6.552 -0.862 20.175 1.00 90.81 87 TRP A CA 1
ATOM 726 C C . TRP A 1 87 ? -7.093 -2.111 19.496 1.00 90.81 87 TRP A C 1
ATOM 728 O O . TRP A 1 87 ? -6.424 -3.136 19.469 1.00 90.81 87 TRP A O 1
ATOM 738 N N . ARG A 1 88 ? -8.280 -2.018 18.902 1.00 93.31 88 ARG A N 1
ATOM 739 C CA . ARG A 1 88 ? -8.869 -3.059 18.057 1.00 93.31 88 ARG A CA 1
ATOM 740 C C . ARG A 1 88 ? -8.728 -2.658 16.595 1.00 93.31 88 ARG A C 1
ATOM 742 O O . ARG A 1 88 ? -9.123 -1.553 16.227 1.00 93.31 88 ARG A O 1
ATOM 749 N N . CYS A 1 89 ? -8.187 -3.544 15.766 1.00 93.44 89 CYS A N 1
ATOM 750 C CA . CYS A 1 89 ? -8.261 -3.407 14.314 1.00 93.44 89 CYS A CA 1
ATOM 751 C C . CYS A 1 89 ? -9.646 -3.865 13.847 1.00 93.44 89 CYS A C 1
ATOM 753 O O . CYS A 1 89 ? -10.026 -5.003 14.098 1.00 93.44 89 CYS A O 1
ATOM 755 N N . LEU A 1 90 ? -10.391 -3.002 13.157 1.00 92.25 90 LEU A N 1
ATOM 756 C CA . LEU A 1 90 ? -11.748 -3.298 12.678 1.00 92.25 90 LEU A CA 1
ATOM 757 C C . LEU A 1 90 ? -11.764 -4.234 11.457 1.00 92.25 90 LEU A C 1
ATOM 759 O O . LEU A 1 90 ? -12.826 -4.693 11.056 1.00 92.25 90 LEU A O 1
ATOM 763 N N . ILE A 1 91 ? -10.594 -4.502 10.869 1.00 91.75 91 ILE A N 1
ATOM 764 C CA . ILE A 1 91 ? -10.426 -5.334 9.670 1.00 91.75 91 ILE A CA 1
ATOM 765 C C . ILE A 1 91 ? -10.022 -6.759 10.053 1.00 91.75 91 ILE A C 1
ATOM 767 O O . ILE A 1 91 ? -10.653 -7.722 9.637 1.00 91.75 91 ILE A O 1
ATOM 771 N N . CYS A 1 92 ? -8.974 -6.892 10.872 1.00 90.12 92 CYS A N 1
ATOM 772 C CA . CYS A 1 92 ? -8.471 -8.189 11.344 1.00 90.12 92 CYS A CA 1
ATOM 773 C C . CYS A 1 92 ? -9.169 -8.691 12.615 1.00 90.12 92 CYS A C 1
ATOM 775 O O . CYS A 1 92 ? -8.840 -9.767 13.105 1.00 90.12 92 CYS A O 1
ATOM 777 N N . ASP A 1 93 ? -10.030 -7.869 13.209 1.00 90.75 93 ASP A N 1
ATOM 778 C CA . ASP A 1 93 ? -10.680 -8.106 14.498 1.00 90.75 93 ASP A CA 1
ATOM 779 C C . ASP A 1 93 ? -9.730 -8.459 15.663 1.00 90.75 93 ASP A C 1
ATOM 781 O O . ASP A 1 93 ? -10.068 -9.165 16.609 1.00 90.75 93 ASP A O 1
ATOM 785 N N . THR A 1 94 ? -8.488 -7.979 15.591 1.00 89.50 94 THR A N 1
ATOM 786 C CA . THR A 1 94 ? -7.435 -8.292 16.567 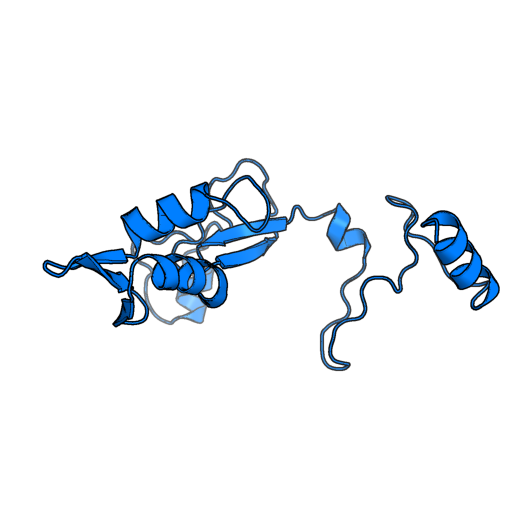1.00 89.50 94 THR A CA 1
ATOM 787 C C . THR A 1 94 ? -7.225 -7.123 17.529 1.00 89.50 94 THR A C 1
ATOM 789 O O . THR A 1 94 ? -7.322 -5.959 17.128 1.00 89.50 94 THR A O 1
ATOM 792 N N . ILE A 1 95 ? -6.928 -7.430 18.796 1.00 91.06 95 ILE A N 1
ATOM 793 C CA . ILE A 1 95 ? -6.696 -6.449 19.864 1.00 91.06 95 ILE A CA 1
ATOM 794 C C . ILE A 1 95 ? -5.199 -6.358 20.181 1.00 91.06 95 ILE A C 1
ATOM 796 O O . ILE A 1 95 ? -4.523 -7.373 20.330 1.00 91.06 95 ILE A O 1
ATOM 800 N N . PHE A 1 96 ? -4.703 -5.133 20.324 1.00 88.25 96 PHE A N 1
ATOM 801 C CA . PHE A 1 96 ? -3.295 -4.795 20.505 1.00 88.25 96 PHE A CA 1
ATOM 802 C C . PHE A 1 96 ? -3.098 -3.820 21.668 1.00 88.25 96 PHE A C 1
ATOM 804 O O . PHE A 1 96 ? -3.971 -3.003 21.975 1.00 88.25 96 PHE A O 1
ATOM 811 N N . LEU A 1 97 ? -1.910 -3.849 22.273 1.00 85.12 97 LEU A N 1
ATOM 812 C CA . LEU A 1 97 ? -1.403 -2.730 23.070 1.00 85.12 97 LEU A CA 1
ATOM 813 C C . LEU A 1 97 ? -0.955 -1.595 22.128 1.00 85.12 97 LEU A C 1
ATOM 815 O O . LEU A 1 97 ? -0.725 -1.825 20.940 1.00 85.12 97 LEU A O 1
ATOM 819 N N . SER A 1 98 ? -0.846 -0.361 22.634 1.00 71.19 98 SER A N 1
ATOM 820 C CA . SER A 1 98 ? -0.624 0.844 21.809 1.00 71.19 98 SER A CA 1
ATOM 821 C C . SER A 1 98 ? 0.537 0.733 20.812 1.00 71.19 98 SER A C 1
ATOM 823 O O . SER A 1 98 ? 0.350 1.056 19.643 1.00 71.19 98 SER A O 1
ATOM 825 N N . GLY A 1 99 ? 1.701 0.224 21.232 1.00 74.00 99 GLY A N 1
ATOM 826 C CA . GLY A 1 99 ? 2.873 0.076 20.357 1.00 74.00 99 GLY A CA 1
ATOM 827 C C . GLY A 1 99 ? 2.751 -1.034 19.304 1.00 74.00 99 GLY A C 1
ATOM 828 O O . GLY A 1 99 ? 3.326 -0.929 18.223 1.00 74.00 99 GLY A O 1
ATOM 829 N N . ASP A 1 100 ? 1.970 -2.081 19.576 1.00 86.00 100 ASP A N 1
ATOM 830 C CA . ASP A 1 100 ? 1.803 -3.211 18.652 1.00 86.00 100 ASP A CA 1
ATOM 831 C C . ASP A 1 100 ? 0.809 -2.900 17.524 1.00 86.00 100 ASP A C 1
ATOM 833 O O . ASP A 1 100 ? 0.911 -3.459 16.430 1.00 86.00 100 ASP A O 1
ATOM 837 N N . ALA A 1 101 ? -0.123 -1.977 17.772 1.00 85.69 101 ALA A N 1
ATOM 838 C CA . ALA A 1 101 ? -1.114 -1.520 16.804 1.00 85.69 101 ALA A CA 1
ATOM 839 C C . ALA A 1 101 ? -0.482 -0.867 15.566 1.00 85.69 101 ALA A C 1
ATOM 841 O O . ALA A 1 101 ? -0.902 -1.130 14.439 1.00 85.69 101 ALA A O 1
ATOM 842 N N . GLU A 1 102 ? 0.537 -0.030 15.766 1.00 87.19 102 GLU A N 1
ATOM 843 C CA . GLU A 1 102 ? 1.219 0.663 14.669 1.00 87.19 102 GLU A CA 1
ATOM 844 C C . GLU A 1 102 ? 2.000 -0.313 13.792 1.00 87.19 102 GLU A C 1
ATOM 846 O O . GLU A 1 102 ? 1.884 -0.279 12.564 1.00 87.19 102 GLU A O 1
ATOM 851 N N . ARG A 1 103 ? 2.740 -1.234 14.424 1.00 87.81 103 ARG A N 1
ATOM 852 C CA . ARG A 1 103 ? 3.454 -2.299 13.714 1.00 87.81 103 ARG A CA 1
ATOM 853 C C . ARG A 1 103 ? 2.482 -3.158 12.909 1.00 87.81 103 ARG A C 1
ATOM 855 O O . ARG A 1 103 ? 2.709 -3.377 11.724 1.00 87.81 103 ARG A O 1
ATOM 862 N N . HIS A 1 104 ? 1.369 -3.569 13.519 1.00 90.31 104 HIS A N 1
ATOM 863 C CA . HIS A 1 104 ? 0.316 -4.314 12.834 1.00 90.31 104 HIS A CA 1
ATOM 864 C C . HIS A 1 104 ? -0.216 -3.571 11.599 1.00 90.31 104 HIS A C 1
ATOM 866 O O . HIS A 1 104 ? -0.290 -4.159 10.520 1.00 90.31 104 HIS A O 1
ATOM 872 N N . ALA A 1 105 ? -0.547 -2.282 11.730 1.00 89.19 105 ALA A N 1
ATOM 873 C CA . ALA A 1 105 ? -1.059 -1.478 10.623 1.00 89.19 105 ALA A CA 1
ATOM 874 C C . ALA A 1 105 ? -0.073 -1.430 9.443 1.00 89.19 105 ALA A C 1
ATOM 876 O O . ALA A 1 105 ? -0.469 -1.639 8.297 1.00 89.19 105 ALA A O 1
ATOM 877 N N . VAL A 1 106 ? 1.213 -1.190 9.714 1.00 87.31 106 VAL A N 1
ATOM 878 C CA . VAL A 1 106 ? 2.241 -1.095 8.666 1.00 87.31 106 VAL A CA 1
ATOM 879 C C . VAL A 1 106 ? 2.521 -2.453 8.025 1.00 87.31 106 VAL A C 1
ATOM 881 O O . VAL A 1 106 ? 2.574 -2.545 6.806 1.00 87.31 106 VAL A O 1
ATOM 884 N N . GLU A 1 107 ? 2.673 -3.518 8.808 1.00 86.25 107 GLU A N 1
ATOM 885 C CA . GLU A 1 107 ? 3.066 -4.827 8.271 1.00 86.25 107 GLU A CA 1
ATOM 886 C C . GLU A 1 107 ? 1.933 -5.549 7.529 1.00 86.25 107 GLU A C 1
ATOM 888 O O . GLU A 1 107 ? 2.199 -6.350 6.635 1.00 86.25 107 GLU A O 1
ATOM 893 N N . ARG A 1 108 ? 0.668 -5.303 7.897 1.00 86.75 108 ARG A N 1
ATOM 894 C CA . ARG A 1 108 ? -0.488 -6.043 7.353 1.00 86.75 108 ARG A CA 1
ATOM 895 C C . ARG A 1 108 ? -1.344 -5.240 6.379 1.00 86.75 108 ARG A C 1
ATOM 897 O O . ARG A 1 108 ? -1.982 -5.844 5.515 1.00 86.75 108 ARG A O 1
ATOM 904 N N . HIS A 1 109 ? -1.393 -3.916 6.531 1.00 87.94 109 HIS A N 1
ATOM 905 C CA . HIS A 1 109 ? -2.375 -3.071 5.843 1.00 87.94 109 HIS A CA 1
ATOM 906 C C . HIS A 1 109 ? -1.765 -1.953 4.993 1.00 87.94 109 HIS A C 1
ATOM 908 O O . HIS A 1 109 ? -2.482 -1.351 4.189 1.00 87.94 109 HIS A O 1
ATOM 914 N N . LEU A 1 110 ? -0.464 -1.679 5.126 1.00 84.00 110 LEU A N 1
ATOM 915 C CA . LEU A 1 110 ? 0.249 -0.798 4.210 1.00 84.00 110 LEU A CA 1
ATOM 916 C C . LEU A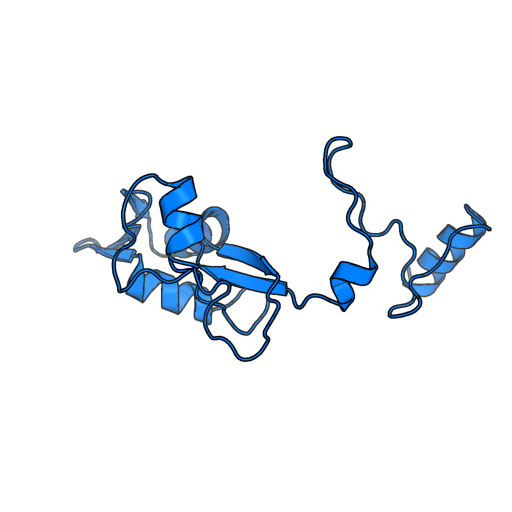 1 110 ? 0.754 -1.605 3.018 1.00 84.00 110 LEU A C 1
ATOM 918 O O . LEU A 1 110 ? 1.517 -2.555 3.176 1.00 84.00 110 LEU A O 1
ATOM 922 N N . VAL A 1 111 ? 0.372 -1.194 1.815 1.00 80.06 111 VAL A N 1
ATOM 923 C CA . VAL A 1 111 ? 0.898 -1.781 0.578 1.00 80.06 111 VAL A CA 1
ATOM 924 C C . VAL A 1 111 ? 1.569 -0.711 -0.266 1.00 80.06 111 VAL A C 1
ATOM 926 O O . VAL A 1 111 ? 1.222 0.466 -0.194 1.00 80.06 111 VAL A O 1
ATOM 929 N N . VAL A 1 112 ? 2.554 -1.109 -1.065 1.00 75.56 112 VAL A N 1
ATOM 930 C CA . VAL A 1 112 ? 3.146 -0.235 -2.080 1.00 75.56 112 VAL A CA 1
ATOM 931 C C . VAL A 1 112 ? 2.432 -0.513 -3.391 1.00 75.56 112 VAL A C 1
ATOM 933 O O . VAL A 1 112 ? 2.423 -1.651 -3.853 1.00 75.56 112 VAL A O 1
ATOM 936 N N . GLY A 1 113 ? 1.831 0.510 -3.990 1.00 67.69 113 GLY A N 1
ATOM 937 C CA . GLY A 1 113 ? 1.186 0.381 -5.290 1.00 67.69 113 GLY A CA 1
ATOM 938 C C . GLY A 1 113 ? 1.637 1.427 -6.294 1.00 67.69 113 GLY A C 1
ATOM 939 O O . GLY A 1 113 ? 2.285 2.423 -5.966 1.00 67.69 113 GLY A O 1
ATOM 940 N N . VAL A 1 114 ? 1.294 1.155 -7.547 1.00 65.69 114 VAL A N 1
ATOM 941 C CA . VAL A 1 114 ? 1.629 1.966 -8.713 1.00 65.69 114 VAL A CA 1
ATOM 942 C C . VAL A 1 114 ? 0.425 2.803 -9.096 1.00 65.69 114 VAL A C 1
ATOM 944 O O . VAL A 1 114 ? -0.672 2.278 -9.264 1.00 65.69 114 VAL A O 1
ATOM 947 N N . LYS A 1 115 ? 0.640 4.100 -9.302 1.00 62.59 115 LYS A N 1
ATOM 948 C CA . LYS A 1 115 ? -0.424 5.013 -9.710 1.00 62.59 115 LYS A CA 1
ATOM 949 C C . LYS A 1 115 ? -0.095 5.663 -11.041 1.00 62.59 115 LYS A C 1
ATOM 951 O O . LYS A 1 115 ? 0.983 6.228 -11.226 1.00 62.59 115 LYS A O 1
ATOM 956 N N . THR A 1 116 ? -1.063 5.634 -11.948 1.00 62.16 116 THR A N 1
ATOM 957 C CA . THR A 1 116 ? -0.935 6.210 -13.293 1.00 62.16 116 THR A CA 1
ATOM 958 C C . THR A 1 116 ? -1.183 7.722 -13.309 1.00 62.16 116 THR A C 1
ATOM 960 O O . THR A 1 116 ? -0.585 8.432 -14.111 1.00 62.16 116 THR A O 1
ATOM 963 N N . ASN A 1 117 ? -2.003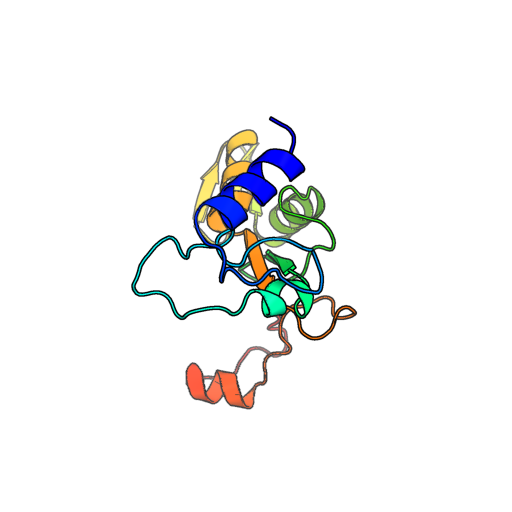 8.254 -12.388 1.00 68.19 117 ASN A N 1
ATOM 964 C CA . ASN A 1 117 ? -2.267 9.692 -12.252 1.00 68.19 117 ASN A CA 1
ATOM 965 C C . ASN A 1 117 ? -1.786 10.246 -10.903 1.00 68.19 117 ASN A C 1
ATOM 967 O O . ASN A 1 117 ? -2.418 10.047 -9.867 1.00 68.19 117 ASN A O 1
ATOM 971 N N . ARG A 1 118 ? -0.719 11.049 -10.920 1.00 67.12 118 ARG A N 1
ATOM 972 C CA . ARG A 1 118 ? -0.092 11.614 -9.711 1.00 67.12 118 ARG A CA 1
ATOM 973 C C . ARG A 1 118 ? -1.032 12.472 -8.857 1.00 67.12 118 ARG A C 1
ATOM 975 O O . ARG A 1 118 ? -0.889 12.460 -7.640 1.00 67.12 118 ARG A O 1
ATOM 982 N N . LYS A 1 119 ? -2.028 13.136 -9.451 1.00 72.19 119 LYS A N 1
ATOM 983 C CA . LYS A 1 119 ? -2.922 14.078 -8.752 1.00 72.19 119 LYS A CA 1
ATOM 984 C C . LYS A 1 119 ? -4.101 13.424 -8.021 1.00 72.19 119 LYS A C 1
ATOM 986 O O . LYS A 1 119 ? -4.762 14.098 -7.242 1.00 72.19 119 LYS A O 1
ATOM 991 N N . SER A 1 120 ? -4.394 12.145 -8.270 1.00 70.38 120 SER A N 1
ATOM 992 C CA . SER A 1 120 ? -5.538 11.473 -7.628 1.00 70.38 120 SER A CA 1
ATOM 993 C C . SER A 1 120 ? -5.300 11.257 -6.124 1.00 70.38 120 SER A C 1
ATOM 995 O O . SER A 1 120 ? -4.169 11.101 -5.691 1.00 70.38 120 SER A O 1
ATOM 997 N N . THR A 1 121 ? -6.327 11.226 -5.287 1.00 70.00 121 THR A N 1
ATOM 998 C CA . THR A 1 121 ? -6.156 10.868 -3.861 1.00 70.00 121 THR A CA 1
ATOM 999 C C . THR A 1 121 ? -6.171 9.347 -3.645 1.00 70.00 121 THR A C 1
ATOM 1001 O O . THR A 1 121 ? -5.661 8.854 -2.643 1.00 70.00 121 THR A O 1
ATOM 1004 N N . TYR A 1 122 ? -6.701 8.614 -4.623 1.00 65.69 122 TYR A N 1
ATOM 1005 C CA . TYR A 1 122 ? -6.924 7.166 -4.611 1.00 65.69 122 TYR A CA 1
ATOM 1006 C C . TYR A 1 122 ? -6.171 6.500 -5.765 1.00 65.69 122 TYR A C 1
ATOM 1008 O O . TYR A 1 122 ? -5.887 7.163 -6.778 1.00 65.69 122 TYR A O 1
ATOM 1016 N N . CYS A 1 123 ? -5.806 5.228 -5.594 1.00 59.72 123 CYS A N 1
ATOM 1017 C CA . CYS A 1 123 ? -4.903 4.539 -6.517 1.00 59.72 123 CYS A CA 1
ATOM 1018 C C . CYS A 1 123 ? -5.620 4.112 -7.802 1.00 59.72 123 CYS A C 1
ATOM 1020 O O . CYS A 1 123 ? -5.079 4.265 -8.900 1.00 59.72 123 CYS A O 1
ATOM 1022 N N . LEU A 1 124 ? -6.869 3.661 -7.678 1.00 55.78 124 LEU A N 1
ATOM 1023 C CA . LEU A 1 124 ? -7.707 3.214 -8.775 1.00 55.78 124 LEU A CA 1
ATOM 1024 C C . LEU A 1 124 ? -9.044 3.967 -8.737 1.00 55.78 124 LEU A C 1
ATOM 1026 O O . LEU A 1 124 ? -9.715 4.093 -7.717 1.00 55.78 124 LEU A O 1
ATOM 1030 N N . LYS A 1 125 ? -9.485 4.461 -9.897 1.00 49.62 125 LYS A N 1
ATOM 1031 C CA . LYS A 1 125 ? -10.921 4.664 -10.100 1.00 49.62 125 LYS A CA 1
ATOM 1032 C C . LYS A 1 125 ? -11.477 3.306 -10.483 1.00 49.62 125 LYS A C 1
ATOM 1034 O O . LYS A 1 125 ? -11.195 2.820 -11.577 1.00 49.62 125 LYS A O 1
ATOM 1039 N N . ILE A 1 126 ? -12.210 2.685 -9.570 1.00 50.72 126 ILE A N 1
ATOM 1040 C CA . ILE A 1 126 ? -12.833 1.396 -9.832 1.00 50.72 126 ILE A CA 1
ATOM 1041 C C . ILE A 1 126 ? -13.868 1.599 -10.939 1.00 50.72 126 ILE A C 1
ATOM 1043 O O . ILE A 1 126 ? -14.834 2.341 -10.776 1.00 50.72 126 ILE A O 1
ATOM 1047 N N . SER A 1 127 ? -13.639 0.974 -12.093 1.00 52.59 127 SER A N 1
ATOM 1048 C CA . SER A 1 127 ? -14.673 0.854 -13.116 1.00 52.59 127 SER A CA 1
ATOM 1049 C C . SER A 1 127 ? -15.733 -0.103 -12.583 1.00 52.59 127 SER A C 1
ATOM 1051 O O . SER A 1 127 ? -15.462 -1.294 -12.416 1.00 52.59 127 SER A O 1
ATOM 1053 N N . GLU A 1 128 ? -16.926 0.425 -12.308 1.00 53.06 128 GLU A N 1
ATOM 1054 C CA . GLU A 1 128 ? -18.070 -0.345 -11.806 1.00 53.06 128 GLU A CA 1
ATOM 1055 C C . GLU A 1 128 ? -18.335 -1.576 -12.682 1.00 53.06 128 GLU A C 1
ATOM 1057 O O . GLU A 1 128 ? -18.558 -2.673 -12.179 1.00 53.06 128 GLU A O 1
ATOM 1062 N N . VAL A 1 129 ? -18.214 -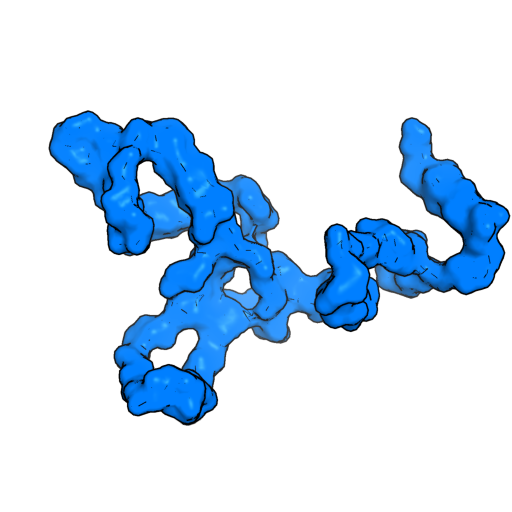1.411 -14.002 1.00 54.00 129 VAL A N 1
ATOM 1063 C CA . VAL A 1 129 ? -18.426 -2.473 -14.990 1.00 54.00 129 VAL A CA 1
ATOM 1064 C C . VAL A 1 129 ? -17.400 -3.600 -14.838 1.00 54.00 129 VAL A C 1
ATOM 1066 O O . VAL A 1 129 ? -17.781 -4.768 -14.810 1.00 54.00 129 VAL A O 1
ATOM 1069 N N . LEU A 1 130 ? -16.110 -3.270 -14.704 1.00 47.88 130 LEU A N 1
ATOM 1070 C CA . LEU A 1 130 ? -15.041 -4.271 -14.578 1.00 47.88 130 LEU A CA 1
ATOM 1071 C C . LEU A 1 130 ? -15.114 -5.025 -13.249 1.00 47.88 130 LEU A C 1
ATOM 1073 O O . LEU A 1 130 ? -14.917 -6.236 -13.220 1.00 47.88 130 LEU A O 1
ATOM 1077 N N . MET A 1 131 ? -15.419 -4.333 -12.153 1.00 54.88 131 MET A N 1
ATOM 1078 C CA . MET A 1 131 ? -15.525 -4.984 -10.849 1.00 54.88 131 MET A CA 1
ATOM 1079 C C . MET A 1 131 ? -16.840 -5.731 -10.653 1.00 54.88 131 MET A C 1
ATOM 1081 O O . MET A 1 131 ? -16.810 -6.798 -10.052 1.00 54.88 131 MET A O 1
ATOM 1085 N N . ARG A 1 132 ? -17.963 -5.284 -11.229 1.00 50.78 132 ARG A N 1
ATOM 1086 C CA . ARG A 1 132 ? -19.187 -6.099 -11.279 1.00 50.78 132 ARG A CA 1
ATOM 1087 C C . ARG A 1 132 ? -18.964 -7.375 -12.090 1.00 50.78 132 ARG A C 1
ATOM 1089 O O . ARG A 1 132 ? -19.408 -8.436 -11.667 1.00 50.78 132 ARG A O 1
ATOM 1096 N N . ALA A 1 133 ? -18.257 -7.288 -13.218 1.00 49.28 133 ALA A N 1
ATOM 1097 C CA . ALA A 1 133 ? -17.912 -8.462 -14.017 1.00 49.28 133 ALA A CA 1
ATOM 1098 C C . ALA A 1 133 ? -17.020 -9.457 -13.250 1.00 49.28 133 ALA A C 1
ATOM 1100 O O . ALA A 1 133 ? -17.138 -10.659 -13.461 1.00 49.28 133 ALA A O 1
ATOM 1101 N N . PHE A 1 134 ? -16.157 -8.969 -12.351 1.00 50.78 134 PHE A N 1
ATOM 1102 C CA . PHE A 1 134 ? -15.244 -9.805 -11.569 1.00 50.78 134 PHE A CA 1
ATOM 1103 C C . PHE A 1 134 ? -15.867 -10.361 -10.275 1.00 50.78 134 PHE A C 1
ATOM 1105 O O . PHE A 1 134 ? -15.665 -11.525 -9.945 1.00 50.78 134 PHE A O 1
ATOM 1112 N N . LEU A 1 135 ? -16.619 -9.540 -9.535 1.00 52.81 135 LEU A N 1
ATOM 1113 C CA . LEU A 1 135 ? -17.201 -9.880 -8.229 1.00 52.81 135 LEU A CA 1
ATOM 1114 C C . LEU A 1 135 ? -18.602 -10.498 -8.334 1.00 52.81 135 LEU A C 1
ATOM 1116 O O . LEU A 1 135 ? -19.053 -11.159 -7.404 1.00 52.81 135 LEU A O 1
ATOM 1120 N N . GLY A 1 136 ? -19.309 -10.274 -9.445 1.00 60.81 136 GLY A N 1
ATOM 1121 C CA . GLY A 1 136 ? -20.666 -10.777 -9.664 1.00 60.81 136 GLY A CA 1
ATOM 1122 C C . GLY A 1 136 ? -21.776 -9.991 -8.951 1.00 60.81 136 GLY A C 1
ATOM 1123 O O . GLY A 1 136 ? -22.937 -10.382 -9.043 1.00 60.81 136 GLY A O 1
ATOM 1124 N N . TYR A 1 137 ? -21.464 -8.881 -8.270 1.00 58.59 137 TYR A N 1
ATOM 1125 C CA . TYR A 1 137 ? -22.451 -8.010 -7.618 1.00 58.59 137 TYR A CA 1
ATOM 1126 C C . TYR A 1 137 ? -22.127 -6.510 -7.786 1.00 58.59 137 TYR A C 1
ATOM 1128 O O . TYR A 1 137 ? -20.989 -6.157 -8.110 1.00 58.59 137 TYR A O 1
ATOM 1136 N N . PRO A 1 138 ? -23.123 -5.607 -7.631 1.00 52.03 138 PRO A N 1
ATOM 1137 C CA . PRO A 1 138 ? -22.924 -4.158 -7.685 1.00 52.03 138 PRO A CA 1
ATOM 1138 C C . PRO A 1 138 ? -21.999 -3.675 -6.571 1.00 52.03 138 PRO A C 1
ATOM 1140 O O . PRO A 1 138 ? -22.115 -4.113 -5.429 1.00 52.03 138 PRO A O 1
ATOM 1143 N N . ILE A 1 139 ? -21.113 -2.741 -6.894 1.00 54.22 139 ILE A N 1
ATOM 1144 C CA . ILE A 1 139 ? -20.248 -2.111 -5.900 1.00 54.22 139 ILE A CA 1
ATOM 1145 C C . ILE A 1 139 ? -21.038 -0.990 -5.205 1.00 54.22 139 ILE A C 1
ATOM 1147 O O . ILE A 1 139 ? -21.752 -0.272 -5.903 1.00 54.22 139 ILE A O 1
ATOM 1151 N N . PRO A 1 140 ? -20.916 -0.809 -3.877 1.00 54.56 140 PRO A N 1
ATOM 1152 C CA . PRO A 1 140 ? -21.467 0.357 -3.187 1.00 54.56 140 PRO A CA 1
ATOM 1153 C C . PRO A 1 140 ? -20.979 1.679 -3.801 1.00 54.56 140 PRO A C 1
ATOM 1155 O O . PRO A 1 140 ? -19.803 1.798 -4.150 1.00 54.56 140 PRO A O 1
ATOM 1158 N N . ASP A 1 141 ? -21.863 2.677 -3.893 1.00 48.28 141 ASP A N 1
ATOM 1159 C CA . ASP A 1 141 ? -21.594 3.980 -4.535 1.00 48.28 141 ASP A CA 1
ATOM 1160 C C . ASP A 1 141 ? -20.410 4.750 -3.913 1.00 48.28 141 ASP A C 1
ATOM 1162 O O . ASP A 1 141 ? -19.840 5.663 -4.518 1.00 48.28 141 ASP A O 1
ATOM 1166 N N . ASP A 1 142 ? -20.021 4.394 -2.691 1.00 46.12 142 ASP A N 1
ATOM 1167 C CA . ASP A 1 142 ? -18.938 4.999 -1.926 1.00 46.12 142 ASP A CA 1
ATOM 1168 C C . ASP A 1 142 ? -17.636 4.181 -1.925 1.00 46.12 142 ASP A C 1
ATOM 1170 O O . ASP A 1 142 ? -16.646 4.618 -1.327 1.00 46.12 142 ASP A O 1
ATOM 1174 N N . ALA A 1 143 ? -17.590 3.043 -2.624 1.00 41.06 143 ALA A N 1
ATOM 1175 C CA . ALA A 1 143 ? -16.399 2.211 -2.691 1.00 41.06 143 ALA A CA 1
ATOM 1176 C C . ALA A 1 143 ? -15.261 2.921 -3.437 1.00 41.06 143 ALA A C 1
ATOM 1178 O O . ALA A 1 143 ? -15.329 3.218 -4.633 1.00 41.06 143 ALA A O 1
ATOM 1179 N N . LYS A 1 144 ? -14.173 3.176 -2.713 1.00 45.62 144 LYS A N 1
ATOM 1180 C CA . LYS A 1 144 ? -12.936 3.761 -3.233 1.00 45.62 144 LYS A CA 1
ATOM 1181 C C . LYS A 1 144 ? -11.781 2.846 -2.838 1.00 45.62 144 LYS A C 1
ATOM 1183 O O . LYS A 1 144 ? -11.695 2.459 -1.674 1.00 45.62 144 LYS A O 1
ATOM 1188 N N . ILE A 1 145 ? -10.934 2.504 -3.813 1.00 46.78 145 ILE A N 1
ATOM 1189 C CA . ILE A 1 145 ? -9.599 1.921 -3.611 1.00 46.78 145 ILE A CA 1
ATOM 1190 C C . ILE A 1 145 ? -8.600 2.834 -4.325 1.00 46.78 145 ILE A C 1
ATOM 1192 O O . ILE A 1 145 ? -8.360 2.664 -5.533 1.00 46.78 145 ILE A O 1
#

Foldseek 3Di:
DDPVVVLVVVCVVPVPFDADPPPRHTQPPDDDPDPPDDDDGPVCPVQWDKFWAFQQQQFTDPDDQLDPVQVVVCCVPQWDQDPVRWIAGNPVRDIGHPVVSSVCCSVPGIDIDTANDPPDRGRDPDDQVVVCVVVVDGDPPPRHD

Sequence (145 aa):
MEARLLHEKEHRSAPDLQCCYICGTTRWWFQAPAEDLPYIDHSYIHAFQLFALCRECGLCVPDRIKNPHFLQHFQKRHMQCTVEHKWRCLICDTIFLSGDAERHAVERHLVVGVKTNRKSTYCLKISEVLMRAFLGYPIPDDAKI